Protein AF-A0A2M8P5T4-F1 (afdb_monomer_lite)

Sequence (112 aa):
YVCDQLAKTGNVYVLDGKPEANMRKKWMSAKKVIYDRSKFLPALKAVHLDLHKRMSAGHVKFRPYTVIIDEFQTVTGDEESEEILSDILSRGAAYGMRLIMMTQYATTANVG

Secondary structure (DSSP, 8-state):
-HHHHHHTTSEEEEEESS--TTTGGGGTT-SEEE--GGGHHHHHHHHHHHHHHHHHTTT--PPPEEEEEESGGGT-SSHHHHHHHHHHHHHGGGGTEEEEEE-S--------

Structure (mmCIF, N/CA/C/O backbone):
data_AF-A0A2M8P5T4-F1
#
_entry.id   AF-A0A2M8P5T4-F1
#
loop_
_atom_site.group_PDB
_atom_site.id
_atom_site.type_symbol
_atom_site.label_atom_id
_atom_site.label_alt_id
_atom_site.label_comp_id
_atom_site.label_asym_id
_atom_site.label_entity_id
_atom_site.label_seq_id
_atom_site.pdbx_PDB_ins_code
_atom_site.Cartn_x
_atom_site.Cartn_y
_atom_site.Cartn_z
_atom_site.occupancy
_atom_site.B_iso_or_equiv
_atom_site.auth_seq_id
_atom_site.auth_comp_id
_atom_site.auth_asym_id
_atom_site.auth_atom_id
_atom_site.pdbx_PDB_model_num
ATOM 1 N N . TYR A 1 1 ? -13.125 11.805 -6.172 1.00 69.81 1 TYR A N 1
ATOM 2 C CA . TYR A 1 1 ? -12.337 11.532 -4.954 1.00 69.81 1 TYR A CA 1
ATOM 3 C C . TYR A 1 1 ? -10.917 11.119 -5.337 1.00 69.81 1 TYR A C 1
ATOM 5 O O . TYR A 1 1 ? -10.729 10.656 -6.455 1.00 69.81 1 TYR A O 1
ATOM 13 N N . VAL A 1 2 ? -9.907 11.296 -4.472 1.00 78.19 2 VAL A N 1
ATOM 14 C CA . VAL A 1 2 ? -8.494 10.937 -4.766 1.00 78.19 2 VAL A CA 1
ATOM 15 C C . VAL A 1 2 ? -8.363 9.492 -5.270 1.00 78.19 2 VAL A C 1
ATOM 17 O O . VAL A 1 2 ? -7.687 9.254 -6.267 1.00 78.19 2 VAL A O 1
ATOM 20 N N . CYS A 1 3 ? -9.091 8.550 -4.661 1.00 85.25 3 CYS A N 1
ATOM 21 C CA . CYS A 1 3 ? -9.114 7.148 -5.085 1.00 85.25 3 CYS A CA 1
ATOM 22 C C . CYS A 1 3 ? -9.575 6.970 -6.548 1.00 85.25 3 CYS A C 1
ATOM 24 O O . CYS A 1 3 ? -8.909 6.270 -7.304 1.00 85.25 3 CYS A O 1
ATOM 26 N N . ASP A 1 4 ? -10.639 7.658 -6.985 1.00 87.75 4 ASP A N 1
ATOM 27 C CA . ASP A 1 4 ? -11.153 7.559 -8.365 1.00 87.75 4 ASP A CA 1
ATOM 28 C C . ASP A 1 4 ? -10.140 8.053 -9.401 1.00 87.75 4 ASP A C 1
ATOM 30 O O . ASP A 1 4 ? -10.015 7.481 -10.481 1.00 87.75 4 ASP A O 1
ATOM 34 N N . GLN A 1 5 ? -9.411 9.129 -9.085 1.00 87.56 5 GLN A N 1
ATOM 35 C CA . GLN A 1 5 ? -8.390 9.655 -9.994 1.00 87.56 5 GLN A CA 1
ATOM 36 C C . GLN A 1 5 ? -7.192 8.709 -10.077 1.00 87.56 5 GLN A C 1
ATOM 38 O O . GLN A 1 5 ? -6.676 8.459 -11.164 1.00 87.56 5 GLN A O 1
ATOM 43 N N . LEU A 1 6 ? -6.785 8.127 -8.948 1.00 88.75 6 LEU A N 1
ATOM 44 C CA . LEU A 1 6 ? -5.698 7.152 -8.909 1.00 88.75 6 LEU A CA 1
ATOM 45 C C . LEU A 1 6 ? -6.067 5.855 -9.644 1.00 88.75 6 LEU A C 1
ATOM 47 O O . LEU A 1 6 ? -5.241 5.335 -10.397 1.00 88.75 6 LEU A O 1
ATOM 51 N N . ALA A 1 7 ? -7.310 5.383 -9.506 1.00 89.56 7 ALA A N 1
ATOM 52 C CA . ALA A 1 7 ? -7.804 4.157 -10.136 1.00 89.56 7 ALA A CA 1
ATOM 53 C C . ALA A 1 7 ? -7.809 4.213 -11.676 1.00 89.56 7 ALA A C 1
ATOM 55 O O . ALA A 1 7 ? -7.683 3.180 -12.333 1.00 89.56 7 ALA A O 1
ATOM 56 N N . LYS A 1 8 ? -7.866 5.413 -12.274 1.00 89.38 8 LYS A N 1
ATOM 57 C CA . LYS A 1 8 ? -7.692 5.598 -13.728 1.00 89.38 8 LYS A CA 1
ATOM 58 C C . LYS A 1 8 ? -6.272 5.285 -14.207 1.00 89.38 8 LYS A C 1
ATOM 60 O O . LYS A 1 8 ? -6.076 4.976 -15.376 1.00 89.38 8 LYS A O 1
ATOM 65 N N . THR A 1 9 ? -5.282 5.378 -13.318 1.00 86.94 9 THR A N 1
ATOM 66 C CA . THR A 1 9 ? -3.851 5.269 -13.660 1.00 86.94 9 THR A CA 1
ATOM 67 C C . THR A 1 9 ? -3.212 3.945 -13.242 1.00 86.94 9 THR A C 1
ATOM 69 O O . THR A 1 9 ? -2.131 3.608 -13.718 1.00 86.94 9 THR A O 1
ATOM 72 N N . GLY A 1 10 ? -3.868 3.161 -12.383 1.00 90.06 10 GLY A N 1
ATOM 73 C CA . GLY A 1 10 ? -3.324 1.914 -11.854 1.00 90.06 10 GLY A CA 1
ATOM 74 C C . GLY A 1 10 ? -4.270 1.240 -10.866 1.00 90.06 10 GLY A C 1
ATOM 75 O O . GLY A 1 10 ? -5.372 1.722 -10.615 1.00 90.06 10 GLY A O 1
ATOM 76 N N . ASN A 1 11 ? -3.846 0.110 -10.299 1.00 94.56 11 ASN A N 1
ATOM 77 C CA . ASN A 1 11 ? -4.607 -0.493 -9.202 1.00 94.56 11 ASN A CA 1
ATOM 78 C C . ASN A 1 11 ? -4.451 0.369 -7.941 1.00 94.56 11 ASN A C 1
ATOM 80 O O . ASN A 1 11 ? -3.376 0.908 -7.690 1.00 94.56 11 ASN A O 1
ATOM 84 N N . VAL A 1 12 ? -5.500 0.458 -7.128 1.00 95.44 12 VAL A N 1
ATOM 85 C CA . VAL A 1 12 ? -5.448 1.133 -5.827 1.00 95.44 12 VAL A CA 1
ATOM 86 C C . VAL A 1 12 ? -5.789 0.130 -4.735 1.00 95.44 12 VAL A C 1
ATOM 88 O O . VAL A 1 12 ? -6.802 -0.564 -4.827 1.00 95.44 12 VAL A O 1
ATOM 91 N N . TYR A 1 13 ? -4.940 0.052 -3.719 1.00 95.81 13 TYR A N 1
ATOM 92 C CA . TYR A 1 13 ? -5.124 -0.765 -2.525 1.00 95.81 13 TYR A CA 1
ATOM 93 C C . TYR A 1 13 ? -5.195 0.167 -1.323 1.00 95.81 13 TYR A C 1
ATOM 95 O O . TYR A 1 13 ? -4.411 1.107 -1.245 1.00 95.81 13 TYR A O 1
ATOM 103 N N . VAL A 1 14 ? -6.130 -0.071 -0.410 1.00 95.00 14 VAL A N 1
ATOM 104 C CA . VAL A 1 14 ? -6.353 0.804 0.746 1.00 95.00 14 VAL A CA 1
ATOM 105 C C . VAL A 1 14 ? -6.242 -0.003 2.035 1.00 95.00 14 VAL A C 1
ATOM 107 O O . VAL A 1 14 ? -6.893 -1.042 2.166 1.00 95.00 14 VAL A O 1
ATOM 110 N N . LEU A 1 15 ? -5.435 0.483 2.975 1.00 94.75 15 LEU A N 1
ATOM 111 C CA . LEU A 1 15 ? -5.451 0.102 4.385 1.00 94.75 15 LEU A CA 1
ATOM 112 C C . LEU A 1 15 ? -6.155 1.236 5.132 1.00 94.75 15 LEU A C 1
ATOM 114 O O . LEU A 1 15 ? -5.640 2.348 5.167 1.00 94.75 15 LEU A O 1
ATOM 118 N N . ASP A 1 16 ? -7.357 0.987 5.643 1.00 93.06 16 ASP A N 1
ATOM 119 C CA . ASP A 1 16 ? -8.175 2.003 6.310 1.00 93.06 16 ASP A CA 1
ATOM 120 C C . ASP A 1 16 ? -8.228 1.696 7.807 1.00 93.06 16 ASP A C 1
ATOM 122 O O . ASP A 1 16 ? -8.948 0.798 8.256 1.00 93.06 16 ASP A O 1
ATOM 126 N N . GLY A 1 17 ? -7.394 2.411 8.567 1.00 88.19 17 GLY A N 1
ATOM 127 C CA . GLY A 1 17 ? -7.204 2.210 9.998 1.00 88.19 17 GLY A CA 1
ATOM 128 C C . GLY A 1 17 ? -8.358 2.700 10.867 1.00 88.19 17 GLY A C 1
ATOM 129 O O . GLY A 1 17 ? -8.443 2.314 12.041 1.00 88.19 17 GLY A O 1
ATOM 130 N N . LYS A 1 18 ? -9.253 3.527 10.322 1.00 85.00 18 LYS A N 1
ATOM 131 C CA . LYS A 1 18 ? -10.388 4.114 11.040 1.00 85.00 18 LYS A CA 1
ATOM 132 C C . LYS A 1 18 ? -11.600 4.186 10.100 1.00 85.00 18 LYS A C 1
ATOM 134 O O . LYS A 1 18 ? -11.992 5.269 9.667 1.00 85.00 18 LYS A O 1
ATOM 139 N N . PRO A 1 19 ? -12.233 3.035 9.809 1.00 79.81 19 PRO A N 1
ATOM 140 C CA . PRO A 1 19 ? -13.300 2.966 8.824 1.00 79.81 19 PRO A CA 1
ATOM 141 C C . PRO A 1 19 ? -14.582 3.625 9.322 1.00 79.81 19 PRO A C 1
ATOM 143 O O . PRO A 1 19 ? -15.446 2.983 9.922 1.00 79.81 19 PRO A O 1
ATOM 146 N N . GLU A 1 20 ? -14.748 4.907 9.025 1.00 80.94 20 GLU A N 1
ATOM 147 C CA . GLU A 1 20 ? -16.003 5.610 9.268 1.00 80.94 20 GLU A CA 1
ATOM 148 C C . GLU A 1 20 ? -17.027 5.268 8.167 1.00 80.94 20 GLU A C 1
ATOM 150 O O . GLU A 1 20 ? -16.699 5.094 6.987 1.00 80.94 20 GLU A O 1
ATOM 155 N N . ALA A 1 21 ? -18.308 5.145 8.529 1.00 75.12 21 ALA A N 1
ATOM 156 C CA . ALA A 1 21 ? -19.357 4.704 7.600 1.00 75.12 21 ALA A CA 1
ATOM 157 C C . ALA A 1 21 ? -19.508 5.627 6.370 1.00 75.12 21 ALA A C 1
ATOM 159 O O . ALA A 1 21 ? -19.769 5.164 5.258 1.00 75.12 21 ALA A O 1
ATOM 160 N N . ASN A 1 22 ? -19.289 6.928 6.557 1.00 72.19 22 ASN A N 1
ATOM 161 C CA . ASN A 1 22 ? -19.255 7.956 5.511 1.00 72.19 22 ASN A CA 1
ATOM 162 C C . ASN A 1 22 ? -17.986 7.884 4.628 1.00 72.19 22 ASN A C 1
ATOM 164 O O . ASN A 1 22 ? -18.026 8.305 3.470 1.00 72.19 22 ASN A O 1
ATOM 168 N N . MET A 1 23 ? -16.883 7.322 5.132 1.00 72.12 23 MET A N 1
ATOM 169 C CA . MET A 1 23 ? -15.596 7.212 4.436 1.00 72.12 23 MET A CA 1
ATOM 170 C C . MET A 1 23 ? -15.549 6.030 3.465 1.00 72.12 23 MET A C 1
ATOM 172 O O . MET A 1 23 ? -14.859 6.102 2.452 1.00 72.12 23 MET A O 1
ATOM 176 N N . ARG A 1 24 ? -16.352 4.979 3.677 1.00 78.31 24 ARG A N 1
ATOM 177 C CA . ARG A 1 24 ? -16.369 3.794 2.793 1.00 78.31 24 ARG A CA 1
ATOM 178 C C . ARG A 1 24 ? -16.660 4.125 1.326 1.00 78.31 24 ARG A C 1
ATOM 180 O O . ARG A 1 24 ? -16.091 3.504 0.43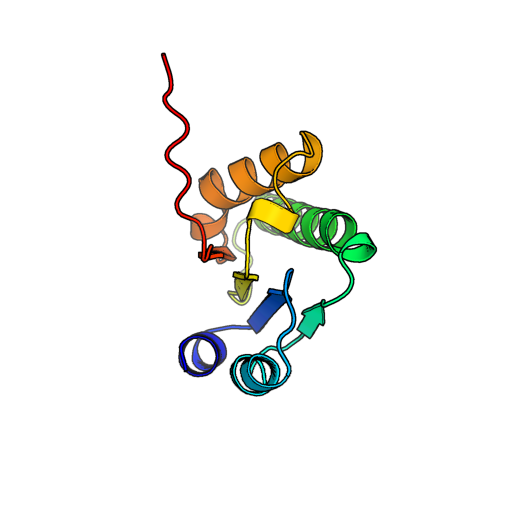3 1.00 78.31 24 ARG A O 1
ATOM 187 N N . LYS A 1 25 ? -17.488 5.145 1.066 1.00 81.62 25 LYS A N 1
ATOM 188 C CA . LYS A 1 25 ? -17.780 5.623 -0.298 1.00 81.62 25 LYS A CA 1
ATOM 189 C C . LYS A 1 25 ? -16.548 6.210 -1.001 1.00 81.62 25 LYS A C 1
ATOM 191 O O . LYS A 1 25 ? -16.481 6.173 -2.224 1.00 81.62 25 LYS A O 1
ATOM 196 N N . LYS A 1 26 ? -15.552 6.702 -0.249 1.00 82.50 26 LYS A N 1
ATOM 197 C CA . LYS A 1 26 ? -14.297 7.247 -0.797 1.00 82.50 26 LYS A CA 1
ATOM 198 C C . LYS A 1 26 ? -13.426 6.177 -1.455 1.00 82.50 26 LYS A C 1
ATOM 200 O O . LYS A 1 26 ? -12.604 6.514 -2.303 1.00 82.50 26 LYS A O 1
ATOM 205 N N . TRP A 1 27 ? -13.618 4.913 -1.073 1.00 91.12 27 TRP A N 1
ATOM 206 C CA . TRP A 1 27 ? -12.802 3.778 -1.504 1.00 91.12 27 TRP A CA 1
ATOM 207 C C . TRP A 1 27 ? -13.476 2.898 -2.559 1.00 91.12 27 TRP A C 1
ATOM 209 O O . TRP A 1 27 ? -12.933 1.852 -2.894 1.00 91.12 27 TRP A O 1
ATOM 219 N N . MET A 1 28 ? -14.637 3.290 -3.098 1.00 87.06 28 MET A N 1
ATOM 220 C CA . MET A 1 28 ? -15.394 2.463 -4.053 1.00 87.06 28 MET A CA 1
ATOM 221 C C . MET A 1 28 ? -14.593 2.058 -5.298 1.00 87.06 28 MET A C 1
ATOM 223 O O . MET A 1 28 ? -14.799 0.972 -5.828 1.00 87.06 28 MET A O 1
ATOM 227 N N . SER A 1 29 ? -13.675 2.915 -5.747 1.00 92.62 29 SER A N 1
ATOM 228 C CA . SER A 1 29 ? -12.805 2.651 -6.899 1.00 92.62 29 SER A CA 1
ATOM 229 C C . SER A 1 29 ? -11.531 1.872 -6.542 1.00 92.62 29 SER A C 1
ATOM 231 O O . SER A 1 29 ? -10.732 1.555 -7.425 1.00 92.62 29 SER A O 1
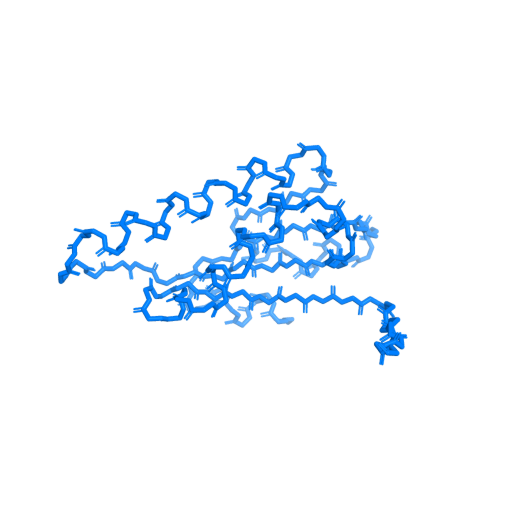ATOM 233 N N . ALA A 1 30 ? -11.303 1.565 -5.260 1.00 93.19 30 ALA A N 1
ATOM 234 C CA . ALA A 1 30 ? -10.173 0.750 -4.846 1.00 93.19 30 ALA A CA 1
ATOM 235 C C . ALA A 1 30 ? -10.389 -0.702 -5.278 1.00 93.19 30 ALA A C 1
ATOM 237 O O . ALA A 1 30 ? -11.460 -1.279 -5.111 1.00 93.19 30 ALA A O 1
ATOM 238 N N . LYS A 1 31 ? -9.324 -1.333 -5.772 1.00 94.62 31 LYS A N 1
ATOM 239 C CA . LYS A 1 31 ? -9.338 -2.755 -6.119 1.00 94.62 31 LYS A CA 1
ATOM 240 C C . LYS A 1 31 ? -9.518 -3.635 -4.881 1.00 94.62 31 LYS A C 1
ATOM 242 O O . LYS A 1 31 ? -10.085 -4.720 -4.970 1.00 94.62 31 LYS A O 1
ATOM 247 N N . LYS A 1 32 ? -8.987 -3.191 -3.741 1.00 95.00 32 LYS A N 1
ATOM 248 C CA . LYS A 1 32 ? -9.121 -3.862 -2.449 1.00 95.00 32 LYS A CA 1
ATOM 249 C C . LYS A 1 32 ? -9.024 -2.838 -1.327 1.00 95.00 32 LYS A C 1
ATOM 251 O O . LYS A 1 32 ? -8.159 -1.964 -1.366 1.00 95.00 32 LYS A O 1
ATOM 256 N N . VAL A 1 33 ? -9.866 -3.012 -0.315 1.00 94.88 33 VAL A N 1
ATOM 257 C CA . VAL A 1 33 ? -9.833 -2.244 0.930 1.00 94.88 33 VAL A CA 1
ATOM 258 C C . VAL A 1 33 ? -9.714 -3.219 2.093 1.00 94.88 33 VAL A C 1
ATOM 260 O O . VAL A 1 33 ? -10.405 -4.239 2.121 1.00 94.88 33 VAL A O 1
ATOM 263 N N . ILE A 1 34 ? -8.813 -2.935 3.026 1.00 95.19 34 ILE A N 1
ATOM 264 C CA . ILE A 1 34 ? -8.612 -3.709 4.248 1.00 95.19 34 ILE A CA 1
ATOM 265 C C . ILE A 1 34 ? -8.964 -2.801 5.421 1.00 95.19 34 ILE A C 1
ATOM 267 O O . ILE A 1 34 ? -8.355 -1.752 5.591 1.00 95.19 34 ILE A O 1
ATOM 271 N N . TYR A 1 35 ? -9.950 -3.223 6.208 1.00 93.12 35 TYR A N 1
ATOM 272 C CA . TYR A 1 35 ? -10.432 -2.506 7.396 1.00 93.12 35 TYR A CA 1
ATOM 273 C C . TYR A 1 35 ? -9.957 -3.137 8.713 1.00 93.12 35 TYR A C 1
ATOM 275 O O . TYR A 1 35 ? -10.080 -2.553 9.782 1.00 93.12 35 TYR A O 1
ATOM 283 N N . ASP 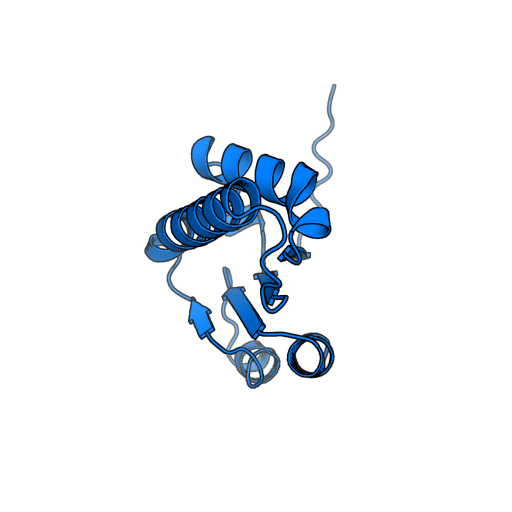A 1 36 ? -9.469 -4.373 8.639 1.00 92.69 36 ASP A N 1
ATOM 284 C CA . ASP A 1 36 ? -9.025 -5.153 9.786 1.00 92.69 36 ASP A CA 1
ATOM 285 C C . ASP A 1 36 ? -7.530 -4.917 10.021 1.00 92.69 36 ASP A C 1
ATOM 287 O O . ASP A 1 36 ? -6.702 -5.356 9.218 1.00 92.69 36 ASP A O 1
ATOM 291 N N . ARG A 1 37 ? -7.199 -4.237 11.125 1.00 91.12 37 ARG A N 1
ATOM 292 C CA . ARG A 1 37 ? -5.820 -3.868 11.484 1.00 91.12 37 ARG A CA 1
ATOM 293 C C . ARG A 1 37 ? -4.901 -5.080 11.625 1.00 91.12 37 ARG A C 1
ATOM 295 O O . ARG A 1 37 ? -3.734 -4.997 11.258 1.00 91.12 37 ARG A O 1
ATOM 302 N N . SER A 1 38 ? -5.425 -6.235 12.047 1.00 91.75 38 SER A N 1
ATOM 303 C CA . SER A 1 38 ? -4.633 -7.474 12.141 1.00 91.75 38 SER A CA 1
ATOM 304 C C . SER A 1 38 ? -4.109 -7.959 10.781 1.00 91.75 38 SER A C 1
ATOM 306 O O . SER A 1 38 ? -3.166 -8.743 10.708 1.00 91.75 38 SER A O 1
ATOM 308 N N . LYS A 1 39 ? -4.695 -7.470 9.680 1.00 94.50 39 LYS A N 1
ATOM 309 C CA . LYS A 1 39 ? -4.301 -7.801 8.308 1.00 94.50 39 LYS A CA 1
ATOM 310 C C . LYS A 1 39 ? -3.369 -6.768 7.669 1.00 94.50 39 LYS A C 1
ATOM 312 O O . LYS A 1 39 ? -2.984 -6.964 6.516 1.00 94.50 39 LYS A O 1
ATOM 317 N N . PHE A 1 40 ? -3.005 -5.690 8.365 1.00 94.50 40 PHE A N 1
ATOM 318 C CA . PHE A 1 40 ? -2.201 -4.612 7.783 1.00 94.50 40 PHE A CA 1
ATOM 319 C C . PHE A 1 40 ? -0.753 -5.022 7.545 1.00 94.50 40 PHE A C 1
ATOM 321 O O . PHE A 1 40 ? -0.311 -4.981 6.401 1.00 94.50 40 PHE A O 1
ATOM 328 N N . LEU A 1 41 ? -0.048 -5.500 8.571 1.00 94.06 41 LEU A N 1
ATOM 329 C CA . LEU A 1 41 ? 1.321 -5.992 8.419 1.00 94.06 41 LEU A CA 1
ATOM 330 C C . LEU A 1 41 ? 1.422 -7.112 7.356 1.00 94.06 41 LEU A C 1
ATOM 332 O O . LEU A 1 41 ? 2.247 -6.995 6.451 1.00 94.06 41 LEU A O 1
ATOM 336 N N . PRO A 1 42 ? 0.545 -8.141 7.333 1.00 95.94 42 PRO A N 1
ATOM 337 C CA . PRO A 1 42 ? 0.511 -9.104 6.229 1.00 95.94 42 PRO A CA 1
ATOM 338 C C . PRO A 1 42 ? 0.323 -8.471 4.841 1.00 95.94 42 PRO A C 1
ATOM 340 O O . PRO A 1 42 ? 0.917 -8.929 3.863 1.00 95.94 42 PRO A O 1
ATOM 343 N N . ALA A 1 43 ? -0.492 -7.419 4.729 1.00 95.31 43 ALA A N 1
ATOM 344 C CA . ALA A 1 43 ? -0.670 -6.697 3.473 1.00 95.31 43 ALA A CA 1
ATOM 345 C C . ALA A 1 43 ? 0.585 -5.902 3.082 1.00 95.31 43 ALA A C 1
ATOM 347 O O . ALA A 1 43 ? 0.964 -5.932 1.912 1.00 95.31 43 ALA A O 1
ATOM 348 N N . LEU A 1 44 ? 1.252 -5.256 4.041 1.00 95.06 44 LEU A N 1
ATOM 349 C CA . LEU A 1 44 ? 2.522 -4.559 3.828 1.00 95.06 44 LEU A CA 1
ATOM 350 C C . LEU A 1 44 ? 3.619 -5.530 3.382 1.00 95.06 44 LEU A C 1
ATOM 352 O O . LEU A 1 44 ? 4.266 -5.275 2.371 1.00 95.06 44 LEU A O 1
ATOM 356 N N . LYS A 1 45 ? 3.750 -6.697 4.024 1.00 96.38 45 LYS A N 1
ATOM 357 C CA . LYS A 1 45 ? 4.683 -7.757 3.599 1.00 96.38 45 LYS A CA 1
ATOM 358 C C . LYS A 1 45 ? 4.420 -8.221 2.168 1.00 96.38 45 LYS A C 1
ATOM 360 O O . LYS A 1 45 ? 5.354 -8.421 1.397 1.00 96.38 45 LYS A O 1
ATOM 365 N N . ALA A 1 46 ? 3.152 -8.371 1.781 1.00 96.19 46 ALA A N 1
ATOM 366 C CA . ALA A 1 46 ? 2.801 -8.751 0.414 1.00 96.19 46 ALA A CA 1
ATOM 367 C C . ALA A 1 46 ? 3.193 -7.672 -0.612 1.00 96.19 46 ALA A C 1
ATOM 369 O O . ALA A 1 46 ? 3.672 -8.003 -1.697 1.00 96.19 46 ALA A O 1
ATOM 370 N N . VAL A 1 47 ? 3.015 -6.395 -0.263 1.00 94.94 47 VAL A N 1
ATOM 371 C CA . VAL A 1 47 ? 3.452 -5.252 -1.079 1.00 94.94 47 VAL A CA 1
ATOM 372 C C . VAL A 1 47 ? 4.980 -5.208 -1.172 1.00 94.94 47 VAL A C 1
ATOM 374 O O . VAL A 1 47 ? 5.520 -5.054 -2.264 1.00 94.94 47 VAL A O 1
ATOM 377 N N . HIS A 1 48 ? 5.685 -5.409 -0.058 1.00 96.31 48 HIS A N 1
ATOM 378 C CA . HIS A 1 48 ? 7.148 -5.437 -0.005 1.00 96.31 48 HIS A CA 1
ATOM 379 C C . HIS A 1 48 ? 7.738 -6.567 -0.848 1.00 96.31 48 HIS A C 1
ATOM 381 O O . HIS A 1 48 ? 8.650 -6.353 -1.641 1.00 96.31 48 HIS A O 1
ATOM 387 N N . LEU A 1 49 ? 7.155 -7.763 -0.768 1.00 96.69 49 LEU A N 1
ATOM 388 C CA . LEU A 1 49 ? 7.543 -8.888 -1.613 1.00 96.69 49 LEU A CA 1
ATOM 389 C C . LEU A 1 49 ? 7.333 -8.585 -3.107 1.00 96.69 49 LEU A C 1
ATOM 391 O O . LEU A 1 49 ? 8.150 -8.982 -3.938 1.00 96.69 49 LEU A O 1
ATOM 395 N N . ASP A 1 50 ? 6.243 -7.902 -3.467 1.00 95.19 50 ASP A N 1
ATOM 396 C CA . ASP A 1 50 ? 5.988 -7.487 -4.851 1.00 95.19 50 ASP A CA 1
ATOM 397 C C . ASP A 1 50 ? 7.007 -6.442 -5.335 1.00 95.19 50 ASP A C 1
ATOM 399 O O . ASP A 1 50 ? 7.457 -6.522 -6.478 1.00 95.19 50 ASP A O 1
ATOM 403 N N . LEU A 1 51 ? 7.437 -5.520 -4.464 1.00 94.88 51 LEU A N 1
ATOM 404 C CA . LEU A 1 51 ? 8.525 -4.583 -4.757 1.00 94.88 51 LEU A CA 1
ATOM 405 C C . LEU A 1 51 ? 9.815 -5.327 -5.113 1.00 94.88 51 LEU A C 1
ATOM 407 O O . LEU A 1 51 ? 10.371 -5.094 -6.185 1.00 94.88 51 LEU A O 1
ATOM 411 N N . HIS A 1 52 ? 10.245 -6.276 -4.277 1.00 95.12 52 HIS A N 1
ATOM 412 C CA . HIS A 1 52 ? 11.452 -7.070 -4.540 1.00 95.12 52 HIS A CA 1
ATOM 413 C C . HIS A 1 52 ? 11.354 -7.859 -5.846 1.00 95.12 52 HIS A C 1
ATOM 415 O O . HIS A 1 52 ? 12.292 -7.866 -6.639 1.00 95.12 52 HIS A O 1
ATOM 421 N N . LYS A 1 53 ? 10.189 -8.448 -6.142 1.00 94.38 53 LYS A N 1
ATOM 422 C CA . LYS A 1 53 ? 9.958 -9.124 -7.430 1.00 94.38 53 LYS A CA 1
ATOM 423 C C . LYS A 1 53 ? 10.128 -8.180 -8.615 1.00 94.38 53 LYS A C 1
ATOM 425 O O . LYS A 1 53 ? 10.723 -8.569 -9.617 1.00 94.38 53 LYS A O 1
ATOM 430 N N . ARG A 1 54 ? 9.629 -6.947 -8.511 1.00 93.75 54 ARG A N 1
ATOM 431 C CA . ARG A 1 54 ? 9.791 -5.926 -9.557 1.00 93.75 54 ARG A CA 1
ATOM 432 C C . ARG A 1 54 ? 11.249 -5.514 -9.719 1.00 93.75 54 ARG A C 1
ATOM 434 O O . ARG A 1 54 ? 11.706 -5.382 -10.849 1.00 93.75 54 ARG A O 1
ATOM 441 N N . MET A 1 55 ? 11.975 -5.374 -8.612 1.00 92.75 55 MET A N 1
ATOM 442 C CA . MET A 1 55 ? 13.405 -5.058 -8.604 1.00 92.75 55 MET A CA 1
ATOM 443 C C . MET A 1 55 ? 14.240 -6.146 -9.285 1.00 92.75 55 MET A C 1
ATOM 445 O O . MET A 1 55 ? 15.128 -5.839 -10.076 1.00 92.75 55 MET A O 1
ATOM 449 N N . SER A 1 56 ? 13.934 -7.419 -9.028 1.00 93.62 56 SER A N 1
ATOM 450 C CA . SER A 1 56 ? 14.672 -8.550 -9.604 1.00 93.62 56 SER A CA 1
ATOM 451 C C . SER A 1 56 ? 14.290 -8.878 -11.052 1.00 93.62 56 SER A C 1
ATOM 453 O O . SER A 1 56 ? 15.014 -9.610 -11.719 1.00 93.62 56 SER A O 1
ATOM 455 N N . ALA A 1 57 ? 13.167 -8.364 -11.557 1.00 90.81 57 ALA A N 1
ATOM 456 C CA . ALA A 1 57 ? 12.641 -8.726 -12.874 1.00 90.81 57 ALA A CA 1
ATOM 457 C C . ALA A 1 57 ? 13.231 -7.923 -14.054 1.00 90.81 57 ALA A C 1
ATOM 459 O O . ALA A 1 57 ? 12.844 -8.156 -15.201 1.00 90.81 57 ALA A O 1
ATOM 460 N N . GLY A 1 58 ? 14.164 -6.994 -13.820 1.00 81.94 58 GLY A N 1
ATOM 461 C CA . GLY A 1 58 ? 14.838 -6.245 -14.890 1.00 81.94 58 GLY A CA 1
ATOM 462 C C . GLY A 1 58 ? 13.877 -5.398 -15.741 1.00 81.94 58 GLY A C 1
ATOM 463 O O . GLY A 1 58 ? 13.075 -4.637 -15.210 1.00 81.94 58 GLY A O 1
ATOM 464 N N . HIS A 1 59 ? 13.941 -5.517 -17.076 1.00 78.12 59 HIS A N 1
ATOM 465 C CA . HIS A 1 59 ? 13.161 -4.700 -18.030 1.00 78.12 59 HIS A CA 1
ATOM 466 C C . HIS A 1 59 ? 11.681 -5.111 -18.199 1.00 78.12 59 HIS A C 1
ATOM 468 O O . HIS A 1 59 ? 11.023 -4.700 -19.160 1.00 78.12 59 HIS A O 1
ATOM 474 N N . VAL A 1 60 ? 11.127 -5.917 -17.291 1.00 83.88 60 VAL A N 1
ATOM 475 C CA . VAL A 1 60 ? 9.709 -6.295 -17.332 1.00 83.88 60 VAL A CA 1
ATOM 476 C C . VAL A 1 60 ? 8.842 -5.091 -16.958 1.00 83.88 60 VAL A C 1
ATOM 478 O O . VAL A 1 60 ? 8.961 -4.514 -15.879 1.00 83.88 60 VAL A O 1
ATOM 481 N N . LYS A 1 61 ? 7.923 -4.708 -17.852 1.00 81.06 61 LYS A N 1
ATOM 482 C CA . LYS A 1 61 ? 6.946 -3.650 -17.570 1.00 81.06 61 LYS A CA 1
ATOM 483 C C . LYS A 1 61 ? 5.856 -4.180 -16.646 1.00 81.06 61 LYS A C 1
ATOM 485 O O . LYS A 1 61 ? 4.989 -4.943 -17.067 1.00 81.06 61 LYS A O 1
ATOM 490 N N . PHE A 1 62 ? 5.852 -3.712 -15.405 1.00 87.69 62 PHE A N 1
ATOM 491 C CA . PHE A 1 62 ? 4.761 -3.969 -14.474 1.00 87.69 62 PHE A CA 1
ATOM 492 C C . PHE A 1 62 ? 3.701 -2.873 -14.539 1.00 87.69 62 PHE A C 1
ATOM 494 O O . PHE A 1 62 ? 4.005 -1.691 -14.703 1.00 87.69 62 PHE A O 1
ATOM 501 N N . ARG A 1 63 ? 2.436 -3.252 -14.332 1.00 88.88 63 ARG A N 1
ATOM 502 C CA . ARG A 1 63 ? 1.365 -2.270 -14.151 1.00 88.88 63 ARG A CA 1
ATOM 503 C C . ARG A 1 63 ? 1.606 -1.496 -12.844 1.00 88.88 63 ARG A C 1
ATOM 505 O O . ARG A 1 63 ? 1.865 -2.140 -11.815 1.00 88.88 63 ARG A O 1
ATOM 512 N N . PRO A 1 64 ? 1.516 -0.156 -12.858 1.00 91.38 64 PRO A N 1
ATOM 513 C CA . PRO A 1 64 ? 1.682 0.630 -11.651 1.00 91.38 64 PRO A CA 1
ATOM 514 C C . PRO A 1 64 ? 0.501 0.445 -10.696 1.00 91.38 64 PRO A C 1
ATOM 516 O O . PRO A 1 64 ? -0.627 0.141 -11.113 1.00 91.38 64 PRO A O 1
ATOM 519 N N . TYR A 1 65 ? 0.758 0.640 -9.408 1.00 93.75 65 TYR A N 1
ATOM 520 C CA . TYR A 1 65 ? -0.290 0.679 -8.399 1.00 93.75 65 TYR A CA 1
ATOM 521 C C . TYR A 1 65 ? 0.049 1.616 -7.248 1.00 93.75 65 TYR A C 1
ATOM 523 O O . TYR A 1 65 ? 1.205 1.973 -7.020 1.00 93.75 65 TYR A O 1
ATOM 531 N N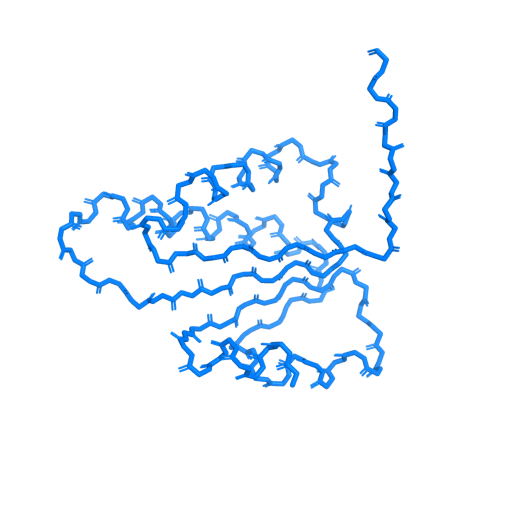 . THR A 1 66 ? -0.997 1.993 -6.524 1.00 95.31 66 THR A N 1
ATOM 532 C CA . THR A 1 66 ? -0.918 2.862 -5.359 1.00 95.31 66 THR A CA 1
ATOM 533 C C . THR A 1 66 ? -1.435 2.122 -4.137 1.00 95.31 66 THR A C 1
ATOM 535 O O . THR A 1 66 ? -2.514 1.527 -4.181 1.00 95.31 66 THR A O 1
ATOM 538 N N . VAL A 1 67 ? -0.681 2.185 -3.047 1.00 95.94 67 VAL A N 1
ATOM 539 C CA . VAL A 1 67 ? -1.128 1.806 -1.709 1.00 95.94 67 VAL A CA 1
ATOM 540 C C . VAL A 1 67 ? -1.471 3.086 -0.961 1.00 95.94 67 VAL A C 1
ATOM 542 O O . VAL A 1 67 ? -0.653 3.999 -0.875 1.00 95.94 67 VAL A O 1
ATOM 545 N N . ILE A 1 68 ? -2.698 3.168 -0.467 1.00 93.94 68 ILE A N 1
ATOM 546 C CA . ILE A 1 68 ? -3.176 4.249 0.387 1.00 93.94 68 ILE A CA 1
ATOM 547 C C . ILE A 1 68 ? -3.280 3.698 1.801 1.00 93.94 68 ILE A C 1
ATOM 549 O O . ILE A 1 68 ? -3.883 2.647 2.010 1.00 93.94 68 ILE A O 1
ATOM 553 N N . ILE A 1 69 ? -2.719 4.419 2.757 1.00 93.31 69 ILE A N 1
ATOM 554 C CA . ILE A 1 69 ? -2.825 4.130 4.179 1.00 93.31 69 ILE A CA 1
ATOM 555 C C . ILE A 1 69 ? -3.571 5.304 4.802 1.00 93.31 69 ILE A C 1
ATOM 557 O O . ILE A 1 69 ? -3.024 6.403 4.905 1.00 93.31 69 ILE A O 1
ATOM 561 N N . ASP A 1 70 ? -4.839 5.081 5.137 1.00 90.88 70 ASP A N 1
ATOM 562 C CA . ASP A 1 70 ? -5.655 6.052 5.858 1.00 90.88 70 ASP A CA 1
ATOM 563 C C . ASP A 1 70 ? -5.494 5.828 7.361 1.00 90.88 70 ASP A C 1
ATOM 565 O O . ASP A 1 70 ? -5.659 4.710 7.854 1.00 90.88 70 ASP A O 1
ATOM 569 N N . GLU A 1 71 ? -5.145 6.901 8.063 1.00 89.06 71 GLU A N 1
ATOM 570 C CA . GLU A 1 71 ? -4.667 6.889 9.443 1.00 89.06 71 GLU A CA 1
ATOM 571 C C . GLU A 1 71 ? -3.390 6.047 9.617 1.00 89.06 71 GLU A C 1
ATOM 573 O O . GLU A 1 71 ? -3.392 4.988 10.245 1.00 89.06 71 GLU A O 1
ATOM 578 N N . PHE A 1 72 ? -2.270 6.517 9.053 1.00 87.00 72 PHE A N 1
ATOM 579 C CA . PHE A 1 72 ? -0.994 5.784 9.039 1.00 87.00 72 PHE A CA 1
ATOM 580 C C . PHE A 1 72 ? -0.475 5.417 10.436 1.00 87.00 72 PHE A C 1
ATOM 582 O O . PHE A 1 72 ? 0.229 4.424 10.584 1.00 87.00 72 PHE A O 1
ATOM 589 N N . GLN A 1 73 ? -0.903 6.137 11.474 1.00 87.06 73 GLN A N 1
ATOM 590 C CA . GLN A 1 73 ? -0.606 5.812 12.872 1.00 87.06 73 GLN A CA 1
ATOM 591 C C . GLN A 1 73 ? -1.072 4.408 13.276 1.00 87.06 73 GLN A C 1
ATOM 593 O O . GLN A 1 73 ? -0.600 3.843 14.252 1.00 87.06 73 GLN A O 1
ATOM 598 N N . THR A 1 74 ? -2.017 3.833 12.529 1.00 84.94 74 THR A N 1
ATOM 599 C CA . THR A 1 74 ? -2.522 2.472 12.751 1.00 84.94 74 THR A CA 1
ATOM 600 C C . THR A 1 74 ? -1.618 1.371 12.204 1.00 84.94 74 THR A C 1
ATOM 602 O O . THR A 1 74 ? -1.885 0.199 12.469 1.00 84.94 74 THR A O 1
ATOM 605 N N . VAL A 1 75 ? -0.583 1.736 11.443 1.00 82.56 75 VAL A N 1
ATOM 606 C CA . VAL A 1 75 ? 0.469 0.832 10.955 1.00 82.56 75 VAL A CA 1
ATOM 607 C C . VAL A 1 75 ? 1.864 1.197 11.456 1.00 82.56 75 VAL A C 1
ATOM 609 O O . VAL A 1 75 ? 2.741 0.349 11.388 1.00 82.56 75 VAL A O 1
ATOM 612 N N . THR A 1 76 ? 2.089 2.410 11.959 1.00 78.94 76 THR A N 1
ATOM 613 C CA . THR A 1 76 ? 3.354 2.785 12.619 1.00 78.94 76 THR A CA 1
ATOM 614 C C . THR A 1 76 ? 3.307 2.472 14.113 1.00 78.94 76 THR A C 1
ATOM 616 O O . THR A 1 76 ? 2.231 2.489 14.709 1.00 78.94 76 THR A O 1
ATOM 619 N N . GLY A 1 77 ? 4.455 2.190 14.728 1.00 78.00 77 GLY A N 1
ATOM 620 C CA . GLY A 1 77 ? 4.558 1.630 16.085 1.00 78.00 77 GLY A CA 1
ATOM 621 C C . GLY A 1 77 ? 4.957 0.150 16.128 1.00 78.00 77 GLY A C 1
ATOM 622 O O . GLY A 1 77 ? 5.128 -0.405 17.210 1.00 78.00 77 GLY A O 1
ATOM 62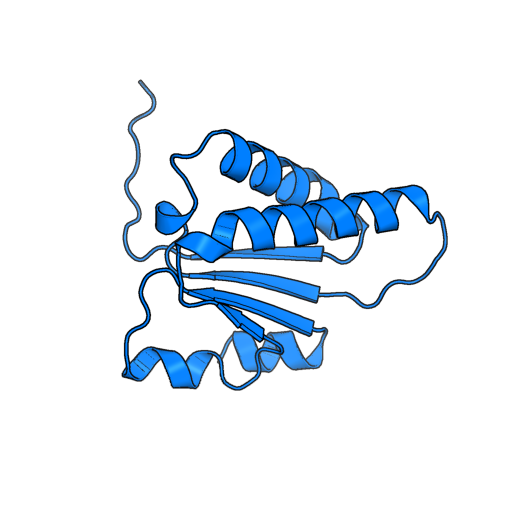3 N N . ASP A 1 78 ? 5.124 -0.469 14.960 1.00 84.00 78 ASP A N 1
ATOM 624 C CA . ASP A 1 78 ? 5.748 -1.774 14.755 1.00 84.00 78 ASP A CA 1
ATOM 625 C C . ASP A 1 78 ? 6.975 -1.567 13.857 1.00 84.00 78 ASP A C 1
ATOM 627 O O . ASP A 1 78 ? 6.843 -1.052 12.744 1.00 84.00 78 ASP A O 1
ATOM 631 N N . GLU A 1 79 ? 8.159 -1.938 14.350 1.00 90.81 79 GLU A N 1
ATOM 632 C CA . GLU A 1 79 ? 9.446 -1.709 13.670 1.00 90.81 79 GLU A CA 1
ATOM 633 C C . GLU A 1 79 ? 9.457 -2.340 12.270 1.00 90.81 79 GLU A C 1
ATOM 635 O O . GLU A 1 79 ? 9.870 -1.712 11.297 1.00 90.81 79 GLU A O 1
ATOM 640 N N . GLU A 1 80 ? 8.886 -3.540 12.136 1.00 94.25 80 GLU A N 1
ATOM 641 C CA . GLU A 1 80 ? 8.815 -4.248 10.857 1.00 94.25 80 GLU A CA 1
ATOM 642 C C . GLU A 1 80 ? 7.947 -3.501 9.828 1.00 94.25 80 GLU A C 1
ATOM 644 O O . GLU A 1 80 ? 8.317 -3.368 8.657 1.00 94.25 80 GLU A O 1
ATOM 649 N N . SER A 1 81 ? 6.794 -2.975 10.243 1.00 93.00 81 SER A N 1
ATOM 650 C CA . SER A 1 81 ? 5.942 -2.150 9.381 1.00 93.00 81 SER A CA 1
ATOM 651 C C . SER A 1 81 ? 6.663 -0.878 8.926 1.00 93.00 81 SER A C 1
ATOM 653 O O . SER A 1 81 ? 6.557 -0.502 7.757 1.00 93.00 81 SER A O 1
ATOM 655 N N . GLU A 1 82 ? 7.421 -0.229 9.811 1.00 92.88 82 GLU A N 1
ATOM 656 C CA . GLU A 1 82 ? 8.175 0.991 9.502 1.00 92.88 82 GLU A CA 1
ATOM 657 C C . GLU A 1 82 ? 9.323 0.741 8.519 1.00 92.88 82 GLU A C 1
ATOM 659 O O . GLU A 1 82 ? 9.477 1.500 7.556 1.00 92.88 82 GLU A O 1
ATOM 664 N N . GLU A 1 83 ? 10.065 -0.355 8.683 1.00 94.69 83 GLU A N 1
ATOM 665 C CA . GLU A 1 83 ? 11.095 -0.779 7.731 1.00 94.69 83 GLU A CA 1
ATOM 666 C C . GLU A 1 83 ? 10.511 -1.016 6.332 1.00 94.69 83 GLU A C 1
ATOM 668 O O . GLU A 1 83 ? 11.041 -0.514 5.332 1.00 94.69 83 GLU A O 1
ATOM 673 N N . ILE A 1 84 ? 9.375 -1.720 6.249 1.00 95.31 84 ILE A N 1
ATOM 674 C CA . ILE A 1 84 ? 8.681 -1.972 4.980 1.00 95.31 84 ILE A CA 1
ATOM 675 C C . ILE A 1 84 ? 8.254 -0.655 4.320 1.00 95.31 84 ILE A C 1
ATOM 677 O O . ILE A 1 84 ? 8.463 -0.458 3.118 1.00 95.31 84 ILE A O 1
ATOM 681 N N . LEU A 1 85 ? 7.646 0.256 5.085 1.00 94.25 85 LEU A N 1
ATOM 682 C CA . LEU A 1 85 ? 7.202 1.554 4.573 1.00 94.25 85 LEU A CA 1
ATOM 683 C C . LEU A 1 85 ? 8.389 2.389 4.080 1.00 94.25 85 LEU A C 1
ATOM 685 O O . LEU A 1 85 ? 8.304 2.978 3.001 1.00 94.25 85 LEU A O 1
ATOM 689 N N . SER A 1 86 ? 9.501 2.392 4.819 1.00 94.19 86 SER A N 1
ATOM 690 C CA . SER A 1 86 ? 10.738 3.086 4.451 1.00 94.19 86 SER A CA 1
ATOM 691 C C . SER A 1 86 ? 11.317 2.578 3.125 1.00 94.19 86 SER A C 1
ATOM 693 O O . SER A 1 86 ? 11.652 3.375 2.241 1.00 94.19 86 SER A O 1
ATOM 695 N N . ASP A 1 87 ? 11.361 1.258 2.921 1.00 95.06 87 ASP A N 1
ATOM 696 C CA . ASP A 1 87 ? 11.879 0.672 1.680 1.00 95.06 87 ASP A CA 1
ATOM 697 C C . ASP A 1 87 ? 10.956 0.966 0.480 1.00 95.06 87 ASP A C 1
ATOM 699 O O . ASP A 1 87 ? 11.417 1.359 -0.600 1.00 95.06 87 ASP A O 1
ATOM 703 N N . ILE A 1 88 ? 9.632 0.889 0.679 1.00 94.69 88 ILE A N 1
ATOM 704 C CA . ILE A 1 88 ? 8.642 1.262 -0.346 1.00 94.69 88 ILE A CA 1
ATOM 705 C C . ILE A 1 88 ? 8.750 2.750 -0.704 1.00 94.69 88 ILE A C 1
ATOM 707 O O . ILE A 1 88 ? 8.691 3.085 -1.887 1.00 94.69 88 ILE A O 1
ATOM 711 N N . LEU A 1 89 ? 8.920 3.647 0.270 1.00 93.44 89 LEU A N 1
ATOM 712 C CA . LEU A 1 89 ? 9.093 5.084 0.018 1.00 93.44 89 LEU A CA 1
ATOM 713 C C . LEU A 1 89 ? 10.375 5.375 -0.761 1.00 93.44 89 LEU A C 1
ATOM 715 O O . LEU A 1 89 ? 10.356 6.154 -1.713 1.00 93.44 89 LEU A O 1
ATOM 719 N N . SER A 1 90 ? 11.469 4.719 -0.381 1.00 94.69 90 SER A N 1
ATOM 720 C CA . SER A 1 90 ? 12.792 4.956 -0.957 1.00 94.69 90 SER A CA 1
ATOM 721 C C . SER A 1 90 ? 12.903 4.464 -2.399 1.00 94.69 90 SER A C 1
ATOM 723 O O . SER A 1 90 ? 13.568 5.091 -3.223 1.00 94.69 90 SER A O 1
ATOM 725 N N . ARG A 1 91 ? 12.266 3.331 -2.724 1.00 93.94 91 ARG A N 1
ATOM 726 C CA . ARG A 1 91 ? 12.480 2.640 -4.008 1.00 93.94 91 ARG A CA 1
ATOM 727 C C . ARG A 1 91 ? 11.224 2.495 -4.853 1.00 93.94 91 ARG A C 1
ATOM 729 O O . ARG A 1 91 ? 11.325 2.415 -6.076 1.00 93.94 91 ARG A O 1
ATOM 736 N N . GLY A 1 92 ? 10.042 2.461 -4.242 1.00 94.19 92 GLY A N 1
ATOM 737 C CA . GLY A 1 92 ? 8.795 2.044 -4.886 1.00 94.19 92 GLY A CA 1
ATOM 738 C C . GLY A 1 92 ? 8.474 2.806 -6.170 1.00 94.19 92 GLY A C 1
ATOM 739 O O . GLY A 1 92 ? 8.077 2.191 -7.163 1.00 94.19 92 GLY A O 1
ATOM 740 N N . ALA A 1 93 ? 8.724 4.118 -6.199 1.00 92.69 93 ALA A N 1
ATOM 741 C CA . ALA A 1 93 ? 8.424 4.960 -7.355 1.00 92.69 93 ALA A CA 1
ATOM 742 C C . ALA A 1 93 ? 9.150 4.502 -8.634 1.00 92.69 93 ALA A C 1
ATOM 744 O O . ALA A 1 93 ? 8.533 4.458 -9.701 1.00 92.69 93 ALA A O 1
ATOM 745 N N . ALA A 1 94 ? 10.419 4.087 -8.520 1.00 92.38 94 ALA A N 1
ATOM 746 C CA . ALA A 1 94 ? 11.211 3.580 -9.643 1.00 92.38 94 ALA A CA 1
ATOM 747 C C . ALA A 1 94 ? 10.638 2.275 -10.227 1.00 92.38 94 ALA A C 1
ATOM 749 O O . ALA A 1 94 ? 10.827 1.983 -11.406 1.00 92.38 94 ALA A O 1
ATOM 750 N N . TYR A 1 95 ? 9.875 1.529 -9.424 1.00 93.06 95 TYR A N 1
ATOM 751 C CA . TYR A 1 95 ? 9.279 0.239 -9.781 1.00 93.06 95 TYR A CA 1
ATOM 752 C C . TYR A 1 95 ? 7.750 0.310 -9.956 1.00 93.06 95 TYR A C 1
ATOM 754 O O . TYR A 1 95 ? 7.046 -0.708 -9.951 1.00 93.06 95 TYR A O 1
ATOM 762 N N . GLY A 1 96 ? 7.213 1.521 -10.153 1.00 92.25 96 GLY A N 1
ATOM 763 C CA . GLY A 1 96 ? 5.794 1.752 -10.431 1.00 92.25 96 GLY A CA 1
ATOM 764 C C . GLY A 1 96 ? 4.877 1.563 -9.220 1.00 92.25 96 GLY A C 1
ATOM 765 O O . GLY A 1 96 ? 3.681 1.330 -9.393 1.00 92.25 96 GLY A O 1
ATOM 766 N N . MET A 1 97 ? 5.415 1.651 -8.007 1.00 94.62 97 MET A N 1
ATOM 767 C CA . MET A 1 97 ? 4.668 1.582 -6.755 1.00 94.62 97 MET A CA 1
ATOM 768 C C . MET A 1 97 ? 4.599 2.963 -6.116 1.00 94.62 97 MET A C 1
ATOM 770 O O . MET A 1 97 ? 5.609 3.646 -5.969 1.00 94.62 97 MET A O 1
ATOM 774 N N . ARG A 1 98 ? 3.398 3.392 -5.737 1.00 92.94 98 ARG A N 1
ATOM 775 C CA . ARG A 1 98 ? 3.182 4.656 -5.025 1.00 92.94 98 ARG A CA 1
ATOM 776 C C . ARG A 1 98 ? 2.636 4.369 -3.640 1.00 92.94 98 ARG A C 1
ATOM 778 O O . ARG A 1 98 ? 1.743 3.537 -3.500 1.00 92.94 98 ARG A O 1
ATOM 785 N N . LEU A 1 99 ? 3.126 5.101 -2.651 1.00 93.62 99 LEU A N 1
ATOM 786 C CA . LEU A 1 99 ? 2.599 5.080 -1.296 1.00 93.62 99 LEU A CA 1
ATOM 787 C C . LEU A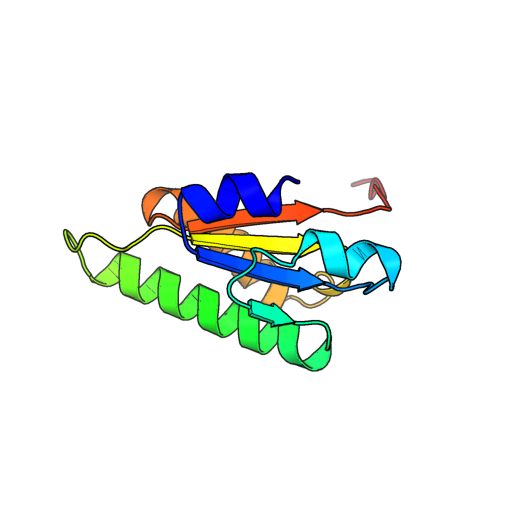 1 99 ? 1.994 6.448 -0.982 1.00 93.62 99 LEU A C 1
ATOM 789 O O . LEU A 1 99 ? 2.626 7.476 -1.213 1.00 93.62 99 LEU A O 1
ATOM 793 N N . ILE A 1 100 ? 0.762 6.457 -0.484 1.00 91.94 100 ILE A N 1
ATOM 794 C CA . ILE A 1 100 ? 0.087 7.650 0.026 1.00 91.94 100 ILE A CA 1
ATOM 795 C C . ILE A 1 100 ? -0.292 7.354 1.468 1.00 91.94 100 ILE A C 1
ATOM 797 O O . ILE A 1 100 ? -1.077 6.445 1.720 1.00 91.94 100 ILE A O 1
ATOM 801 N N . MET A 1 101 ? 0.253 8.121 2.401 1.00 91.00 101 MET A N 1
ATOM 802 C CA . MET A 1 101 ? -0.052 8.006 3.824 1.00 91.00 101 MET A CA 1
ATOM 803 C C . MET A 1 101 ? -0.824 9.244 4.256 1.00 91.00 101 MET A C 1
ATOM 805 O O . MET A 1 101 ? -0.458 10.364 3.901 1.00 91.00 101 MET A O 1
ATOM 809 N N . MET A 1 102 ? -1.911 9.042 4.989 1.00 87.94 102 MET A N 1
ATOM 810 C CA . MET A 1 102 ? -2.763 10.109 5.504 1.00 87.94 102 MET A CA 1
ATOM 811 C C . MET A 1 102 ? -2.922 9.930 7.008 1.00 87.94 102 MET A C 1
ATOM 813 O O . MET A 1 102 ? -2.915 8.813 7.515 1.00 87.94 102 MET A O 1
ATOM 817 N N . THR A 1 103 ? -3.058 11.035 7.725 1.00 85.25 103 THR A N 1
ATOM 818 C CA . THR A 1 103 ? -3.358 11.051 9.158 1.00 85.25 103 THR A CA 1
ATOM 819 C C . THR A 1 103 ? -4.288 12.216 9.439 1.00 85.25 103 THR A C 1
ATOM 821 O O . THR A 1 103 ? -4.147 13.277 8.824 1.00 85.25 103 THR A O 1
ATOM 824 N N . GLN A 1 104 ? -5.237 12.035 10.354 1.00 72.81 104 GLN A N 1
ATOM 825 C CA . GLN A 1 104 ? -6.004 13.156 10.903 1.00 72.81 104 GLN A CA 1
ATOM 826 C C . GLN A 1 104 ? -5.213 13.890 11.994 1.00 72.81 104 GLN A C 1
ATOM 828 O O . GLN A 1 104 ? -5.429 15.079 12.226 1.00 72.81 104 GLN A O 1
ATOM 833 N N . TYR A 1 105 ? -4.267 13.199 12.630 1.00 65.50 105 TYR A N 1
ATOM 834 C CA . TYR A 1 105 ? -3.417 13.742 13.679 1.00 65.50 105 TYR A CA 1
ATOM 835 C C . TYR A 1 105 ? -2.020 13.994 13.106 1.00 65.50 105 TYR A C 1
ATOM 837 O O . TYR A 1 105 ? -1.240 13.070 12.882 1.00 65.50 105 TYR A O 1
ATOM 845 N N . ALA A 1 106 ? -1.685 15.250 12.829 1.00 56.06 106 ALA A N 1
ATOM 846 C CA . ALA A 1 106 ? -0.293 15.639 12.642 1.00 56.06 106 ALA A CA 1
ATOM 847 C C . ALA A 1 106 ? 0.312 15.855 14.033 1.00 56.06 106 ALA A C 1
ATOM 849 O O . ALA A 1 106 ? 0.380 16.978 14.525 1.00 56.06 106 ALA A O 1
ATOM 850 N N . THR A 1 107 ? 0.680 14.777 14.721 1.00 52.19 107 THR A N 1
ATOM 851 C CA . THR A 1 107 ? 1.484 14.891 15.936 1.00 52.19 107 THR A CA 1
ATOM 852 C C . THR A 1 107 ? 2.919 15.177 15.513 1.00 52.19 107 THR A C 1
ATOM 854 O O . THR A 1 107 ? 3.641 14.294 15.060 1.00 52.19 107 THR A O 1
ATOM 857 N N . THR A 1 108 ? 3.339 16.437 15.627 1.00 49.09 108 THR A N 1
ATOM 858 C CA . THR A 1 108 ? 4.756 16.803 15.623 1.00 49.09 108 THR A CA 1
ATOM 859 C C . THR A 1 108 ? 5.410 16.126 16.824 1.00 49.09 108 THR A C 1
ATOM 861 O O . THR A 1 108 ? 5.294 16.611 17.949 1.00 49.09 108 THR A O 1
ATOM 864 N N . ALA A 1 109 ? 6.058 14.981 16.616 1.00 42.78 109 ALA A N 1
ATOM 865 C CA . ALA A 1 109 ? 7.014 14.479 17.588 1.00 42.78 109 ALA A CA 1
ATOM 866 C C . ALA A 1 109 ? 8.163 15.495 17.628 1.00 42.78 109 ALA A C 1
ATOM 868 O O . ALA A 1 109 ? 8.859 15.682 16.630 1.00 42.78 109 ALA A O 1
ATOM 869 N N . ASN A 1 110 ? 8.311 16.210 18.745 1.00 40.19 110 ASN A N 1
ATOM 870 C CA . ASN A 1 110 ? 9.500 17.015 18.994 1.00 40.19 110 ASN A CA 1
ATOM 871 C C . ASN A 1 110 ? 10.692 16.054 19.017 1.00 40.19 110 ASN A C 1
ATOM 873 O O . ASN A 1 110 ? 10.879 15.329 19.992 1.00 40.19 110 ASN A O 1
ATOM 877 N N . VAL A 1 111 ? 11.459 16.016 17.930 1.00 39.06 111 VAL A N 1
ATOM 878 C CA . VAL A 1 111 ? 12.791 15.417 17.930 1.00 39.06 111 VAL A CA 1
ATOM 879 C C . VAL A 1 111 ? 13.676 16.412 18.679 1.00 39.06 111 VAL A C 1
ATOM 881 O O . VAL A 1 111 ? 14.010 17.467 18.140 1.00 39.06 111 VAL A O 1
ATOM 884 N N . GLY A 1 112 ? 13.902 16.137 19.965 1.00 31.95 112 GLY A N 1
ATOM 885 C CA . GLY A 1 112 ? 14.916 16.806 20.783 1.00 31.95 112 GLY A CA 1
ATOM 886 C C . GLY A 1 112 ? 16.302 16.243 20.519 1.00 31.95 112 GLY A C 1
ATOM 887 O O . GLY A 1 112 ? 16.383 15.083 20.055 1.00 31.95 112 GLY A O 1
#

Foldseek 3Di:
DVLVVQLVQFAEEEEAADDDPVCVVVCPSHPYYDHDLVCPLVVLVVVLVVLVVLVVVPPDDDRAYEYEYHACVSQPPDPSSVVSVVVCVVCVVVSRYHYHYYHPDPPPPPPD

Radius of gyration: 14.34 Å; chains: 1; bounding box: 34×26×39 Å

pLDDT: mean 86.88, std 12.88, range [31.95, 96.69]